Protein AF-A0A8B5X1Z9-F1 (afdb_monomer_lite)

Radius of gyration: 17.15 Å; chains: 1; bounding box: 39×30×37 Å

Structure (mmCIF, N/CA/C/O backbone):
data_AF-A0A8B5X1Z9-F1
#
_entry.id   AF-A0A8B5X1Z9-F1
#
loop_
_atom_site.group_PDB
_atom_site.id
_atom_site.type_symbol
_atom_site.label_atom_id
_atom_site.label_alt_id
_atom_site.label_comp_id
_atom_site.label_asym_id
_atom_site.label_entity_id
_atom_site.label_seq_id
_atom_site.pdbx_PDB_ins_code
_atom_site.Cartn_x
_atom_site.Cartn_y
_atom_site.Cartn_z
_atom_site.occupancy
_atom_site.B_iso_or_equiv
_atom_site.auth_seq_id
_atom_site.auth_comp_id
_atom_site.auth_asym_id
_atom_site.auth_atom_id
_atom_site.pdbx_PDB_model_num
ATOM 1 N N . MET A 1 1 ? 21.113 4.683 -3.751 1.00 51.25 1 MET A N 1
ATOM 2 C CA . M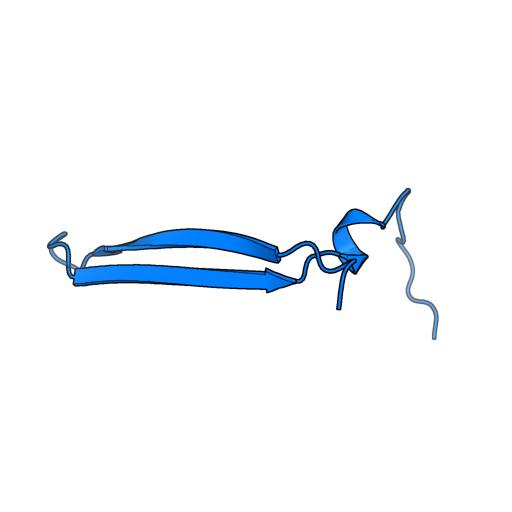ET A 1 1 ? 19.881 4.989 -2.985 1.00 51.25 1 MET A CA 1
ATOM 3 C C . MET A 1 1 ? 18.873 5.846 -3.765 1.00 51.25 1 MET A C 1
ATOM 5 O O . MET A 1 1 ? 17.826 6.120 -3.203 1.00 51.25 1 MET A O 1
ATOM 9 N N . ASN A 1 2 ? 19.135 6.226 -5.029 1.00 58.66 2 ASN A N 1
ATOM 10 C CA . ASN A 1 2 ? 18.351 7.247 -5.748 1.00 58.66 2 ASN A CA 1
ATOM 11 C C . ASN A 1 2 ? 17.251 6.738 -6.697 1.00 58.66 2 ASN A C 1
ATOM 13 O O . ASN A 1 2 ? 16.520 7.572 -7.207 1.00 58.66 2 ASN A O 1
ATOM 17 N N . ASP A 1 3 ? 17.073 5.426 -6.888 1.00 77.50 3 ASP A N 1
ATOM 18 C CA . ASP A 1 3 ? 16.103 4.908 -7.875 1.00 77.50 3 ASP A CA 1
ATOM 19 C C . ASP A 1 3 ? 15.017 4.013 -7.270 1.00 77.50 3 ASP A C 1
ATOM 21 O O . ASP A 1 3 ? 14.451 3.172 -7.958 1.00 77.50 3 ASP A O 1
ATOM 25 N N . ARG A 1 4 ? 14.715 4.165 -5.974 1.00 88.50 4 ARG A N 1
ATOM 26 C CA . ARG A 1 4 ? 13.594 3.436 -5.366 1.00 88.50 4 ARG A CA 1
ATOM 27 C C . ARG A 1 4 ? 12.313 4.244 -5.477 1.00 88.50 4 ARG A C 1
ATOM 29 O O . ARG A 1 4 ? 12.220 5.339 -4.925 1.00 88.50 4 ARG A O 1
ATOM 36 N N . PHE A 1 5 ? 11.309 3.688 -6.141 1.00 92.00 5 PHE A N 1
ATOM 37 C CA . PHE A 1 5 ? 9.963 4.236 -6.153 1.00 92.00 5 PHE A CA 1
ATOM 38 C C . PHE A 1 5 ? 9.147 3.626 -5.011 1.00 92.00 5 PHE A C 1
ATOM 40 O O . PHE A 1 5 ? 8.670 2.493 -5.100 1.00 92.00 5 PHE A O 1
ATOM 47 N N . ILE A 1 6 ? 8.982 4.395 -3.933 1.00 94.56 6 ILE A N 1
ATOM 48 C CA . ILE A 1 6 ? 8.189 3.981 -2.775 1.00 94.56 6 ILE A CA 1
ATOM 49 C C . ILE A 1 6 ? 6.728 4.386 -2.981 1.00 94.56 6 ILE A C 1
ATOM 51 O O . ILE A 1 6 ? 6.398 5.566 -3.079 1.00 94.56 6 ILE A O 1
ATOM 55 N N . HIS A 1 7 ? 5.844 3.396 -3.026 1.00 94.75 7 HIS A N 1
ATOM 56 C CA . HIS A 1 7 ? 4.400 3.573 -3.014 1.00 94.75 7 HIS A CA 1
ATOM 57 C C . HIS A 1 7 ? 3.900 3.511 -1.570 1.00 94.75 7 HIS A C 1
ATOM 59 O O . HIS A 1 7 ? 3.936 2.455 -0.937 1.00 94.75 7 HIS A O 1
ATOM 65 N N . ILE A 1 8 ? 3.426 4.652 -1.068 1.00 96.62 8 ILE A N 1
ATOM 66 C CA . ILE A 1 8 ? 2.887 4.806 0.286 1.00 96.62 8 ILE A CA 1
ATOM 67 C C . ILE A 1 8 ? 1.358 4.841 0.217 1.00 96.62 8 ILE A C 1
ATOM 69 O O . ILE A 1 8 ? 0.788 5.605 -0.564 1.00 96.62 8 ILE A O 1
ATOM 73 N N . ARG A 1 9 ? 0.686 4.011 1.021 1.00 97.06 9 ARG A N 1
ATOM 74 C CA . ARG A 1 9 ? -0.780 3.969 1.143 1.00 97.06 9 ARG A CA 1
ATOM 75 C C . ARG A 1 9 ? -1.205 4.062 2.599 1.00 97.06 9 ARG A C 1
ATOM 77 O O . ARG A 1 9 ? -0.596 3.432 3.458 1.00 97.06 9 ARG A O 1
ATOM 84 N N . TYR A 1 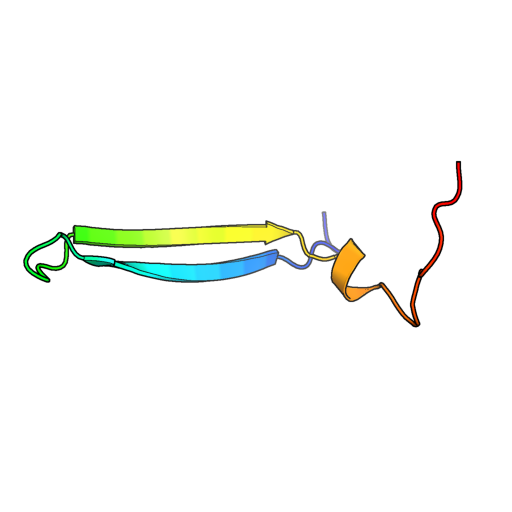10 ? -2.286 4.794 2.838 1.00 97.69 10 TYR A N 1
ATOM 85 C CA . TYR A 1 10 ? -2.885 4.966 4.156 1.00 97.69 10 TYR A CA 1
ATOM 86 C C . TYR A 1 10 ? -4.266 4.324 4.185 1.00 97.69 10 TYR A C 1
ATOM 88 O O . TYR A 1 10 ? -5.106 4.614 3.332 1.00 97.69 10 TYR A O 1
ATOM 96 N N . PHE A 1 11 ? -4.499 3.471 5.177 1.00 97.06 11 PHE A N 1
ATOM 97 C CA . PHE A 1 11 ? -5.783 2.812 5.391 1.00 97.06 11 PHE A CA 1
ATOM 98 C C . PHE A 1 11 ? -6.318 3.186 6.773 1.00 97.06 11 PHE A C 1
ATOM 100 O O . PHE A 1 11 ? -5.641 2.900 7.765 1.00 97.06 11 PHE A O 1
ATOM 107 N N . PRO A 1 12 ? -7.498 3.821 6.874 1.00 97.44 12 PRO A N 1
ATOM 108 C CA . PRO A 1 12 ? -8.129 4.029 8.165 1.00 97.44 12 PRO A CA 1
ATOM 109 C C . PRO A 1 12 ? -8.586 2.681 8.727 1.00 97.44 12 PRO A C 1
ATOM 111 O O . PRO A 1 12 ? -9.166 1.858 8.017 1.00 97.44 12 PRO A O 1
ATOM 114 N N . LEU A 1 13 ? -8.317 2.460 10.007 1.00 97.19 13 LEU A N 1
ATOM 115 C CA . LEU A 1 13 ? -8.808 1.316 10.752 1.00 97.19 13 LEU A CA 1
ATOM 116 C C . LEU A 1 13 ? -10.046 1.714 11.534 1.00 97.19 13 LEU A C 1
ATOM 118 O O . LEU A 1 13 ? -10.035 2.702 12.271 1.00 97.19 13 LEU A O 1
ATOM 122 N N . PHE A 1 14 ? -11.070 0.884 11.415 1.00 97.75 14 PHE A N 1
ATOM 123 C CA . PHE A 1 14 ? -12.274 0.951 12.223 1.00 97.75 14 PHE A CA 1
ATOM 124 C C . PHE A 1 14 ? -12.430 -0.367 12.972 1.00 97.75 14 PHE A C 1
ATOM 126 O O . PHE A 1 14 ? -12.026 -1.416 12.464 1.00 97.75 14 PHE A O 1
ATOM 133 N N . ASP A 1 15 ? -12.970 -0.311 14.183 1.00 95.88 15 ASP A N 1
ATOM 134 C CA . ASP A 1 15 ? -13.377 -1.524 14.887 1.00 95.88 15 ASP A CA 1
ATOM 135 C C . ASP A 1 15 ? -14.727 -2.055 14.376 1.00 95.88 15 ASP A C 1
ATOM 137 O O . ASP A 1 15 ? -15.332 -1.506 13.453 1.00 95.88 15 ASP A O 1
ATOM 141 N N . GLU A 1 16 ? -15.204 -3.145 14.979 1.00 96.94 16 GLU A N 1
ATOM 142 C CA . GLU A 1 16 ? -16.460 -3.809 14.602 1.00 96.94 16 GLU A CA 1
ATOM 143 C C . GLU A 1 16 ? -17.697 -2.910 14.754 1.00 96.94 16 GLU A C 1
ATOM 145 O O . GLU A 1 16 ? -18.721 -3.153 14.118 1.00 96.94 16 GLU A O 1
ATOM 150 N N . THR A 1 17 ? -17.606 -1.860 15.574 1.00 97.38 17 THR A N 1
ATOM 151 C CA . THR A 1 17 ? -18.681 -0.886 15.798 1.00 97.38 17 THR A CA 1
ATOM 152 C C . THR A 1 17 ? -18.570 0.341 14.892 1.00 97.38 17 THR A C 1
ATOM 154 O O . THR A 1 17 ? -19.463 1.189 14.884 1.00 97.38 17 THR A O 1
ATOM 157 N N . GLY A 1 18 ? -17.505 0.422 14.090 1.00 95.62 18 GLY A N 1
ATOM 158 C CA . GLY A 1 18 ? -17.227 1.541 13.198 1.00 95.62 18 GLY A CA 1
ATOM 159 C C . GLY A 1 18 ? -16.484 2.702 13.864 1.00 95.62 18 GLY A C 1
ATOM 160 O O . GLY A 1 18 ? -16.374 3.767 13.256 1.00 95.62 18 GLY A O 1
ATOM 161 N N . GLU A 1 19 ? -15.963 2.535 15.085 1.00 97.69 19 GLU A N 1
ATOM 162 C CA . GLU A 1 19 ? -15.172 3.573 15.747 1.00 97.69 19 GLU A CA 1
ATOM 163 C C . GLU A 1 19 ? -13.770 3.637 15.131 1.00 97.69 19 GLU A C 1
ATOM 165 O O . GLU A 1 19 ? -13.120 2.615 14.901 1.00 97.69 19 GLU A O 1
ATOM 170 N N . TYR A 1 20 ? -13.286 4.849 14.849 1.00 96.88 20 TYR A N 1
ATOM 171 C CA . TYR A 1 20 ? -11.951 5.056 14.295 1.00 96.88 20 TYR A CA 1
ATOM 172 C C . TYR A 1 20 ? -10.868 4.650 15.302 1.00 96.88 20 TYR A C 1
ATOM 174 O O . TYR A 1 20 ? -10.794 5.183 16.407 1.00 96.88 20 TYR A O 1
ATOM 182 N N . ARG A 1 21 ? -9.982 3.739 14.894 1.00 97.25 21 ARG A N 1
ATOM 183 C CA . ARG A 1 21 ? -8.899 3.202 15.734 1.00 97.25 21 ARG A CA 1
ATOM 184 C C . ARG A 1 21 ? -7.518 3.716 15.355 1.00 97.25 21 ARG A C 1
ATOM 186 O O . ARG A 1 21 ? -6.583 3.566 16.136 1.00 97.25 21 ARG A O 1
ATOM 193 N N . GLY A 1 22 ? -7.374 4.311 14.175 1.00 97.00 22 GLY A N 1
ATOM 194 C CA . GLY A 1 22 ? -6.094 4.816 13.695 1.00 97.00 22 GLY A CA 1
ATOM 195 C C . GLY A 1 22 ? -5.913 4.629 12.197 1.00 97.00 22 GLY A C 1
ATOM 196 O O . GLY A 1 22 ? -6.860 4.365 11.459 1.00 97.00 22 GLY A O 1
ATOM 197 N N . VAL A 1 23 ? -4.667 4.746 11.754 1.00 97.56 23 VAL A N 1
ATOM 198 C CA . VAL A 1 23 ? -4.280 4.597 10.353 1.00 97.56 23 VAL A CA 1
ATOM 199 C C . VAL A 1 23 ? -3.121 3.613 10.242 1.00 97.56 23 VAL A C 1
ATOM 201 O O . VAL A 1 23 ? -2.174 3.677 11.024 1.00 97.56 23 VAL A O 1
ATOM 204 N N . ILE A 1 24 ? -3.192 2.704 9.271 1.00 97.56 24 ILE A N 1
ATOM 205 C CA . ILE A 1 24 ? -2.041 1.905 8.848 1.00 97.56 24 ILE A CA 1
ATOM 206 C C . ILE A 1 24 ? -1.394 2.603 7.661 1.00 97.56 24 ILE A C 1
ATOM 208 O O . ILE A 1 24 ? -2.048 2.824 6.640 1.00 97.56 24 ILE A O 1
ATOM 212 N N . GLU A 1 25 ? -0.102 2.894 7.787 1.00 97.88 25 GLU A N 1
ATOM 213 C CA . GLU A 1 25 ? 0.752 3.230 6.654 1.00 97.88 25 GLU A CA 1
ATOM 214 C C . GLU A 1 25 ? 1.389 1.957 6.091 1.00 97.88 25 GLU A C 1
ATOM 216 O O . GLU A 1 25 ? 1.993 1.166 6.816 1.00 97.88 25 GLU A O 1
ATOM 221 N N . VAL A 1 26 ? 1.278 1.776 4.780 1.00 96.94 26 VAL A N 1
ATOM 222 C CA . VAL A 1 26 ? 1.957 0.718 4.037 1.00 96.94 26 VAL A CA 1
ATOM 223 C C . VAL A 1 26 ? 2.904 1.368 3.040 1.00 96.94 26 VAL A C 1
ATOM 225 O O . VAL A 1 26 ? 2.455 1.993 2.082 1.00 96.94 26 VAL A O 1
ATOM 228 N N . SER A 1 27 ? 4.204 1.177 3.251 1.00 96.19 27 SER A N 1
ATOM 229 C CA . SER A 1 27 ? 5.267 1.617 2.347 1.00 96.19 27 SER A CA 1
ATOM 230 C C . SER A 1 27 ? 5.814 0.418 1.570 1.00 96.19 27 SER A C 1
ATOM 232 O O . SER A 1 27 ? 6.306 -0.541 2.162 1.00 96.19 27 SER A O 1
ATOM 234 N N . GLN A 1 28 ? 5.709 0.451 0.241 1.00 95.62 28 GLN A N 1
ATOM 235 C CA . GLN A 1 28 ? 6.179 -0.615 -0.649 1.00 95.62 28 GLN A CA 1
ATOM 236 C C . GLN A 1 28 ? 7.156 -0.060 -1.678 1.00 95.62 28 GLN A C 1
ATOM 238 O O . GLN A 1 28 ? 6.833 0.890 -2.385 1.00 95.62 28 GLN A O 1
ATOM 243 N N . ASP A 1 29 ? 8.330 -0.674 -1.801 1.00 95.19 29 ASP A N 1
ATOM 244 C CA . ASP A 1 29 ? 9.198 -0.444 -2.953 1.00 95.19 29 ASP A CA 1
ATOM 245 C C . ASP A 1 29 ? 8.594 -1.162 -4.164 1.00 95.19 29 ASP A C 1
ATOM 247 O O . ASP A 1 29 ? 8.536 -2.390 -4.206 1.00 95.19 29 ASP A O 1
ATOM 251 N N . VAL A 1 30 ? 8.082 -0.388 -5.120 1.00 94.94 30 VAL A N 1
ATOM 252 C CA . VAL A 1 30 ? 7.443 -0.908 -6.337 1.00 94.94 30 VAL A CA 1
ATOM 253 C C . VAL A 1 30 ? 8.277 -0.608 -7.582 1.00 94.94 30 VAL A C 1
ATOM 255 O O . VAL A 1 30 ? 7.750 -0.616 -8.693 1.00 94.94 30 VAL A O 1
ATOM 258 N N . THR A 1 31 ? 9.576 -0.350 -7.413 1.00 93.94 31 THR A N 1
ATOM 259 C CA . THR A 1 31 ? 10.497 -0.039 -8.518 1.00 93.94 31 THR A CA 1
ATOM 260 C C . THR A 1 31 ? 10.466 -1.118 -9.596 1.00 93.94 31 THR A C 1
ATOM 262 O O . THR A 1 31 ? 10.244 -0.814 -10.765 1.00 93.94 31 THR A O 1
ATOM 265 N N . GLU A 1 32 ? 10.616 -2.384 -9.201 1.00 92.12 32 GLU A N 1
ATOM 266 C C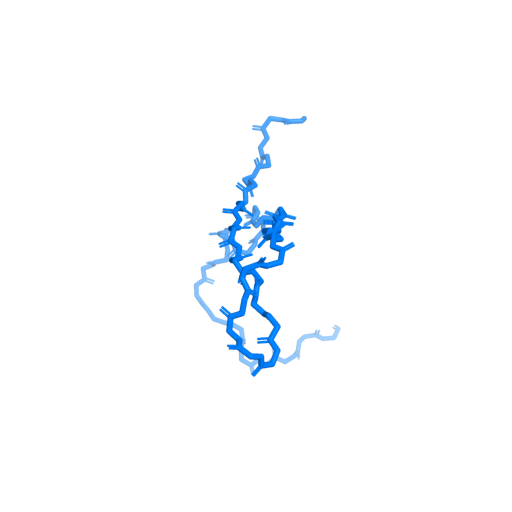A . GLU A 1 32 ? 10.691 -3.509 -10.139 1.00 92.12 32 GLU A CA 1
ATOM 267 C C . GLU A 1 32 ? 9.349 -3.788 -10.812 1.00 92.12 32 GLU A C 1
ATOM 269 O O . GLU A 1 32 ? 9.280 -3.909 -12.031 1.00 92.12 32 GLU A O 1
ATOM 274 N N . ILE A 1 33 ? 8.260 -3.831 -10.037 1.00 91.56 33 ILE A N 1
ATOM 275 C CA . ILE A 1 33 ? 6.929 -4.114 -10.588 1.00 91.56 33 ILE A CA 1
ATOM 276 C C . ILE A 1 33 ? 6.456 -3.004 -11.534 1.00 91.56 33 ILE A C 1
ATOM 278 O O . ILE A 1 33 ? 5.759 -3.287 -12.503 1.00 91.56 33 ILE A O 1
ATOM 282 N N . ARG A 1 34 ? 6.864 -1.751 -11.299 1.00 89.06 34 ARG A N 1
ATOM 283 C CA . ARG A 1 34 ? 6.573 -0.627 -12.197 1.00 89.06 34 ARG A CA 1
ATOM 284 C C . ARG A 1 34 ? 7.363 -0.699 -13.507 1.00 89.06 34 ARG A C 1
ATOM 286 O O . ARG A 1 34 ? 6.896 -0.163 -14.505 1.00 89.06 34 ARG A O 1
ATOM 293 N N . ALA A 1 35 ? 8.534 -1.332 -13.498 1.00 91.56 35 ALA A N 1
ATOM 294 C CA . ALA A 1 35 ? 9.365 -1.520 -14.685 1.00 91.56 35 ALA A CA 1
ATOM 295 C C . ALA A 1 35 ? 8.916 -2.707 -15.558 1.00 91.56 35 ALA A C 1
ATOM 297 O O . ALA A 1 35 ? 9.430 -2.875 -16.662 1.00 91.56 35 ALA A O 1
ATOM 298 N N . LEU A 1 36 ? 7.984 -3.542 -15.081 1.00 91.94 36 LEU A N 1
ATOM 299 C CA . LEU A 1 36 ? 7.459 -4.655 -15.865 1.00 91.94 36 LEU A CA 1
ATOM 300 C C . LEU A 1 36 ? 6.627 -4.144 -17.045 1.00 91.94 36 LEU A C 1
ATOM 302 O O . LEU A 1 36 ? 5.651 -3.414 -16.876 1.00 91.94 36 LEU A O 1
ATOM 306 N N . GLU A 1 37 ?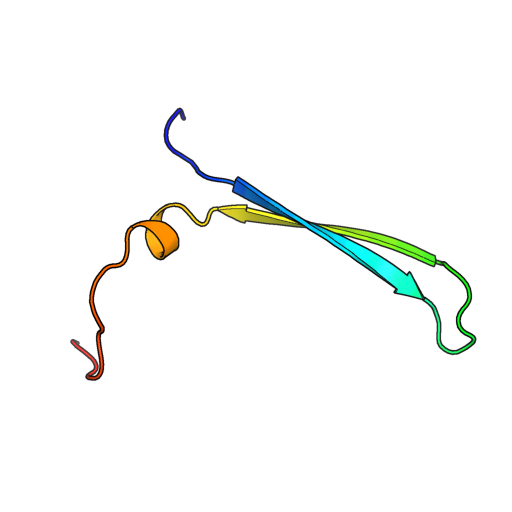 6.972 -4.621 -18.234 1.00 91.44 37 GLU A N 1
ATOM 307 C CA . GLU A 1 37 ? 6.218 -4.419 -19.467 1.00 91.44 37 GLU A CA 1
ATOM 308 C C . GLU A 1 37 ? 5.789 -5.773 -20.050 1.00 91.44 37 GLU A C 1
ATOM 310 O O . GLU A 1 37 ? 6.372 -6.822 -19.760 1.00 91.44 37 GLU A O 1
ATOM 315 N N . GLY A 1 38 ? 4.752 -5.771 -20.890 1.00 91.44 38 GLY A N 1
ATOM 316 C CA . GLY A 1 38 ? 4.230 -6.998 -21.491 1.00 91.44 38 GLY A CA 1
ATOM 317 C C . GLY A 1 38 ? 3.529 -7.913 -20.478 1.00 91.44 38 GLY A C 1
ATOM 318 O O . GLY A 1 38 ? 2.787 -7.454 -19.613 1.00 91.44 38 GLY A O 1
ATOM 319 N N . GLN A 1 39 ? 3.689 -9.229 -20.629 1.00 89.88 39 GLN A N 1
ATOM 320 C CA . GLN A 1 39 ? 3.051 -10.230 -19.767 1.00 89.88 39 GLN A CA 1
ATOM 321 C C . GLN A 1 39 ? 3.869 -11.528 -19.736 1.00 89.88 39 GLN A C 1
ATOM 323 O O . GLN A 1 39 ? 4.321 -11.995 -20.780 1.00 89.88 39 GLN A O 1
ATOM 328 N N . ARG A 1 40 ? 3.986 -12.164 -18.564 1.00 87.06 40 ARG A N 1
ATOM 329 C CA . ARG A 1 40 ? 4.530 -13.525 -18.422 1.00 87.06 40 ARG A CA 1
ATOM 330 C C . ARG A 1 40 ? 3.410 -14.477 -18.009 1.00 87.06 40 ARG A C 1
ATOM 332 O O . ARG A 1 40 ? 2.863 -14.346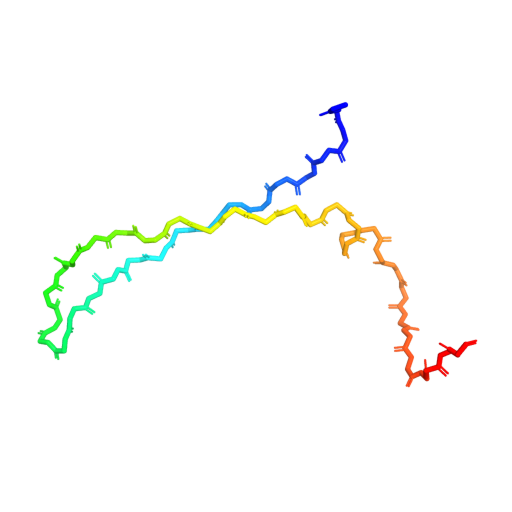 -16.919 1.00 87.06 40 ARG A O 1
ATOM 339 N N . ARG A 1 41 ? 3.044 -15.404 -18.902 1.00 88.38 41 ARG A N 1
ATOM 340 C CA . ARG A 1 41 ? 1.920 -16.348 -18.709 1.00 88.38 41 ARG A CA 1
ATOM 341 C C . ARG A 1 41 ? 2.351 -17.772 -18.354 1.00 88.38 41 ARG A C 1
ATOM 343 O O . ARG A 1 41 ? 1.515 -18.553 -17.917 1.00 88.38 41 ARG A O 1
ATOM 350 N N . LEU A 1 42 ? 3.623 -18.105 -18.560 1.00 92.56 42 LEU A N 1
ATOM 351 C CA . LEU A 1 42 ? 4.202 -19.417 -18.275 1.00 92.56 42 LEU A CA 1
ATOM 352 C C . LEU A 1 42 ? 5.329 -19.266 -17.247 1.00 92.56 42 LEU A C 1
ATOM 354 O O . LEU A 1 42 ? 5.940 -18.201 -17.147 1.00 92.56 42 LEU A O 1
ATOM 358 N N . LEU A 1 43 ? 5.550 -20.313 -16.455 1.00 88.81 43 LEU A N 1
ATOM 359 C CA . LEU A 1 43 ? 6.629 -20.376 -15.473 1.00 88.81 43 LEU A CA 1
ATOM 360 C C . LEU A 1 43 ? 7.943 -20.722 -16.192 1.00 88.81 43 LEU A C 1
ATOM 362 O O . LEU A 1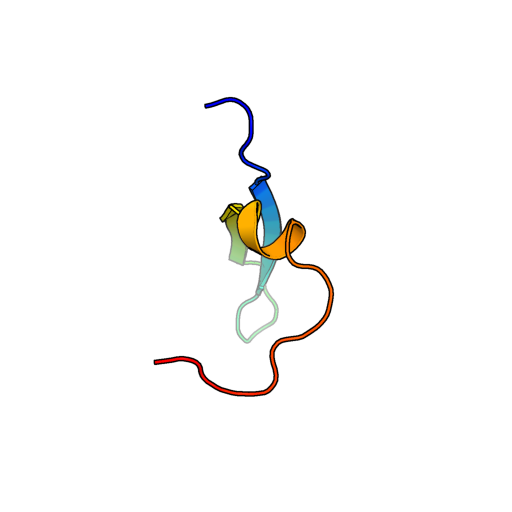 43 ? 7.989 -21.743 -16.872 1.00 88.81 43 LEU A O 1
ATOM 366 N N . ASP A 1 44 ? 8.982 -19.907 -16.005 1.00 82.25 44 ASP A N 1
ATOM 367 C CA . ASP A 1 44 ? 10.363 -20.248 -16.375 1.00 82.25 44 ASP A CA 1
ATOM 368 C C . ASP A 1 44 ? 11.082 -20.753 -15.117 1.00 82.25 44 ASP A C 1
ATOM 370 O O . ASP A 1 44 ? 11.032 -20.080 -14.080 1.00 82.25 44 ASP A O 1
ATOM 374 N N . TRP A 1 45 ? 11.682 -21.944 -15.198 1.00 81.62 45 TRP A N 1
ATOM 375 C CA . TRP A 1 45 ? 12.437 -22.594 -14.118 1.00 81.62 45 TRP A CA 1
ATOM 376 C C . TRP A 1 45 ? 13.940 -22.337 -14.219 1.00 81.62 45 TRP A C 1
ATOM 378 O O . TRP A 1 45 ? 14.461 -22.251 -15.355 1.00 81.62 45 TRP A O 1
#

pLDDT: mean 91.74, std 9.22, range [51.25, 97.88]

Secondary structure (DSSP, 8-state):
-----EEEEEEEEE-TT--EEEEEEEEEE-HHHHH--S---S---

Sequence (45 aa):
MNDRFIHIRYFPLFDETGEYRGVIEVSQDVTEIRALEGQRRLLDW

Foldseek 3Di:
DPQFDKDWDKDFDAPPVRHTDGIDIDIDRCRPVVPDDDDDDDDDD